Protein AF-A0A397FB59-F1 (afdb_monomer)

Structure (mmCIF, N/CA/C/O backbone):
data_AF-A0A397FB59-F1
#
_entry.id   AF-A0A397FB59-F1
#
loop_
_atom_site.group_PDB
_atom_site.id
_atom_site.type_symbol
_atom_site.label_atom_id
_atom_site.label_alt_id
_atom_site.label_comp_id
_atom_site.label_asym_id
_atom_site.label_entity_id
_atom_site.label_seq_id
_atom_site.pdbx_PDB_ins_code
_atom_site.Cartn_x
_atom_site.Cartn_y
_atom_site.Cartn_z
_atom_site.occupancy
_atom_site.B_iso_or_equiv
_atom_site.auth_seq_id
_atom_site.auth_comp_id
_atom_site.auth_asym_id
_atom_site.auth_atom_id
_atom_site.pdbx_PDB_model_num
ATOM 1 N N . MET A 1 1 ? 5.832 4.258 -10.564 1.00 86.94 1 MET A N 1
ATOM 2 C CA . MET A 1 1 ? 5.449 4.388 -9.128 1.00 86.94 1 MET A CA 1
ATOM 3 C C . MET A 1 1 ? 6.144 5.569 -8.477 1.00 86.94 1 MET A C 1
ATOM 5 O O . MET A 1 1 ? 7.270 5.884 -8.841 1.00 86.94 1 MET A O 1
ATOM 9 N N . LYS A 1 2 ? 5.538 6.179 -7.449 1.00 89.38 2 LYS A N 1
ATOM 10 C CA . LYS A 1 2 ? 6.156 7.270 -6.687 1.00 89.38 2 LYS A CA 1
ATOM 11 C C . LYS A 1 2 ? 6.352 6.940 -5.209 1.00 89.38 2 LYS A C 1
ATOM 13 O O . LYS A 1 2 ? 5.397 6.656 -4.483 1.00 89.38 2 LYS A O 1
ATOM 18 N N . LEU A 1 3 ? 7.598 7.050 -4.749 1.00 92.81 3 LEU A N 1
ATOM 19 C CA . LEU A 1 3 ? 7.965 6.969 -3.336 1.00 92.81 3 LEU A CA 1
ATOM 20 C C . LEU A 1 3 ? 7.730 8.316 -2.644 1.00 92.81 3 LEU A C 1
ATOM 22 O O . LEU A 1 3 ? 8.332 9.321 -3.012 1.00 92.81 3 LEU A O 1
ATOM 26 N N . LEU A 1 4 ? 6.866 8.336 -1.628 1.00 92.31 4 LEU A N 1
ATOM 27 C CA . LEU A 1 4 ? 6.552 9.544 -0.856 1.00 92.31 4 LEU A CA 1
ATOM 28 C C . LEU A 1 4 ? 7.397 9.639 0.414 1.00 92.31 4 LEU A C 1
ATOM 30 O O . LEU A 1 4 ? 7.879 10.710 0.773 1.00 92.31 4 LEU A O 1
ATOM 34 N N . LYS A 1 5 ? 7.558 8.515 1.118 1.00 93.19 5 LYS A N 1
ATOM 35 C CA . LYS A 1 5 ? 8.312 8.447 2.373 1.00 93.19 5 LYS A CA 1
ATOM 36 C C . LYS A 1 5 ? 8.867 7.042 2.574 1.00 93.19 5 LYS A C 1
ATOM 38 O O . LYS A 1 5 ? 8.136 6.073 2.409 1.00 93.19 5 LYS A O 1
ATOM 43 N N . LYS A 1 6 ? 10.130 6.927 2.985 1.00 92.75 6 LYS A N 1
ATOM 44 C CA . LYS A 1 6 ? 10.778 5.660 3.360 1.00 92.75 6 LYS A CA 1
ATOM 45 C C . LYS A 1 6 ? 11.276 5.783 4.795 1.00 92.75 6 LYS A C 1
ATOM 47 O O . LYS A 1 6 ? 12.044 6.689 5.101 1.00 92.75 6 LYS A O 1
ATOM 52 N N . ASN A 1 7 ? 10.808 4.912 5.681 1.00 92.75 7 ASN A N 1
ATOM 53 C CA . ASN A 1 7 ? 11.258 4.844 7.066 1.00 92.75 7 ASN A CA 1
ATOM 54 C C . ASN A 1 7 ? 11.478 3.373 7.425 1.00 92.75 7 ASN A C 1
ATOM 56 O O . ASN A 1 7 ? 10.547 2.685 7.830 1.00 92.75 7 ASN A O 1
ATOM 60 N N . ILE A 1 8 ? 12.694 2.885 7.195 1.00 91.38 8 ILE A N 1
ATOM 61 C CA . ILE A 1 8 ? 13.092 1.500 7.451 1.00 91.38 8 ILE A CA 1
ATOM 62 C C . ILE A 1 8 ? 14.270 1.543 8.420 1.00 91.38 8 ILE A C 1
ATOM 64 O O . ILE A 1 8 ? 15.218 2.291 8.194 1.00 91.38 8 ILE A O 1
ATOM 68 N N . SER A 1 9 ? 14.182 0.786 9.510 1.00 88.81 9 SER A N 1
ATOM 69 C CA . SER A 1 9 ? 15.261 0.634 10.482 1.00 88.81 9 SER A CA 1
ATOM 70 C C . SER A 1 9 ? 16.361 -0.249 9.898 1.00 88.81 9 SER A C 1
ATOM 72 O O . SER A 1 9 ? 16.102 -1.393 9.532 1.00 88.81 9 SER A O 1
ATOM 74 N N . GLU A 1 10 ? 17.596 0.251 9.861 1.00 79.69 10 GLU A N 1
ATOM 75 C CA . GLU A 1 10 ? 18.767 -0.515 9.400 1.00 79.69 10 GLU A CA 1
ATOM 76 C C . GLU A 1 10 ? 19.129 -1.680 10.332 1.00 79.69 10 GLU A C 1
ATOM 78 O O . GLU A 1 10 ? 19.826 -2.601 9.921 1.00 79.69 10 GLU A O 1
ATOM 83 N N . LYS A 1 11 ? 18.658 -1.652 11.586 1.00 80.31 11 LYS A N 1
ATOM 84 C CA . LYS A 1 11 ? 19.003 -2.662 12.598 1.00 80.31 11 LYS A CA 1
ATOM 85 C C . LYS A 1 11 ? 18.189 -3.944 12.456 1.00 80.31 11 LYS A C 1
ATOM 87 O O . LYS A 1 11 ? 18.751 -5.029 12.525 1.00 80.31 11 LYS A O 1
ATOM 92 N N . ASP A 1 12 ? 16.882 -3.799 12.239 1.00 84.94 12 ASP A N 1
ATOM 93 C CA . ASP A 1 12 ? 15.930 -4.918 12.307 1.00 84.94 12 ASP A CA 1
ATOM 94 C C . ASP A 1 12 ? 15.146 -5.116 11.001 1.00 84.94 12 ASP A C 1
ATOM 96 O O . ASP A 1 12 ? 14.317 -6.016 10.904 1.00 84.94 12 ASP A O 1
ATOM 100 N N . GLY A 1 13 ? 15.320 -4.233 10.010 1.00 85.44 13 GLY A N 1
ATOM 101 C CA . GLY A 1 13 ? 14.531 -4.239 8.775 1.00 85.44 13 GLY A CA 1
ATOM 102 C C . GLY A 1 13 ? 13.057 -3.863 8.972 1.00 85.44 13 GLY A C 1
ATOM 103 O O . GLY A 1 13 ? 12.305 -3.818 8.002 1.00 85.44 13 GLY A O 1
ATOM 104 N N . THR A 1 14 ? 12.616 -3.566 10.197 1.00 91.38 14 THR A N 1
ATOM 105 C CA . THR A 1 14 ? 11.252 -3.109 10.493 1.00 91.38 14 THR A CA 1
ATOM 106 C C . THR A 1 14 ? 11.034 -1.696 9.961 1.00 91.38 14 THR A C 1
ATOM 108 O O . THR A 1 14 ? 11.932 -0.852 9.988 1.00 91.38 14 THR A O 1
ATOM 111 N N . GLY A 1 15 ? 9.830 -1.394 9.477 1.00 93.69 15 GLY A N 1
ATOM 112 C CA . GLY A 1 15 ? 9.564 -0.039 9.008 1.00 93.69 15 GLY A CA 1
ATOM 113 C C . GLY A 1 15 ? 8.281 0.143 8.228 1.00 93.69 15 GLY A C 1
ATOM 114 O O . GLY A 1 15 ? 7.484 -0.778 8.048 1.00 93.69 15 GLY A O 1
ATOM 115 N N . SER A 1 16 ? 8.109 1.357 7.719 1.00 94.44 16 SER A N 1
ATOM 116 C CA . SER A 1 16 ? 6.999 1.742 6.859 1.00 94.44 16 SER A CA 1
ATOM 117 C C . SER A 1 16 ? 7.464 2.532 5.640 1.00 94.44 16 SER A C 1
ATOM 119 O O . SER A 1 16 ? 8.410 3.321 5.697 1.00 94.44 16 SER A O 1
ATOM 121 N N . VAL A 1 17 ? 6.769 2.324 4.529 1.00 95.06 17 VAL A N 1
ATOM 122 C CA . VAL A 1 17 ? 7.010 3.008 3.262 1.00 95.06 17 VAL A CA 1
ATOM 123 C C . VAL A 1 17 ? 5.680 3.533 2.738 1.00 95.06 17 VAL A C 1
ATOM 125 O O . VAL A 1 17 ? 4.708 2.787 2.638 1.00 95.06 17 VAL A O 1
ATOM 128 N N . SER A 1 18 ? 5.634 4.823 2.420 1.00 95.19 18 SER A N 1
ATOM 129 C CA . SER A 1 18 ? 4.490 5.480 1.791 1.00 95.19 18 SER A CA 1
ATOM 130 C C . SER A 1 18 ? 4.726 5.604 0.293 1.00 95.19 18 SER A C 1
ATOM 132 O O . SER A 1 18 ? 5.733 6.176 -0.133 1.00 95.19 18 SER A O 1
ATOM 134 N N . LEU A 1 19 ? 3.787 5.087 -0.492 1.00 94.50 19 LEU A N 1
ATOM 135 C CA . LEU A 1 19 ? 3.858 4.978 -1.944 1.00 94.50 19 LEU A CA 1
ATOM 136 C C . LEU A 1 19 ? 2.572 5.523 -2.577 1.00 94.50 19 LEU A C 1
ATOM 138 O O . LEU A 1 19 ? 1.510 5.556 -1.947 1.00 94.50 19 LEU A O 1
ATOM 142 N N . ARG A 1 20 ? 2.681 5.907 -3.847 1.00 94.06 20 ARG A N 1
ATOM 143 C CA . ARG A 1 20 ? 1.564 6.200 -4.746 1.00 94.06 20 ARG A CA 1
ATOM 144 C C . ARG A 1 20 ? 1.779 5.432 -6.047 1.00 94.06 20 ARG A C 1
ATOM 146 O O . ARG A 1 20 ? 2.820 5.586 -6.684 1.00 94.06 20 ARG A O 1
ATOM 153 N N . ALA A 1 21 ? 0.807 4.604 -6.419 1.00 92.06 21 ALA A N 1
ATOM 154 C CA . ALA A 1 21 ? 0.749 4.003 -7.749 1.00 92.06 21 ALA A CA 1
ATOM 155 C C . ALA A 1 21 ? 0.247 5.066 -8.731 1.00 92.06 21 ALA A C 1
ATOM 157 O O . ALA A 1 21 ? -0.801 5.655 -8.479 1.00 92.06 21 ALA A O 1
ATOM 158 N N . GLU A 1 22 ? 0.988 5.353 -9.794 1.00 90.12 22 GLU A N 1
ATOM 159 C CA . GLU A 1 22 ? 0.624 6.365 -10.797 1.00 90.12 22 GLU A CA 1
ATOM 160 C C . GLU A 1 22 ? 0.158 5.695 -12.100 1.00 90.12 22 GLU A C 1
ATOM 162 O O . GLU A 1 22 ? -0.731 6.223 -12.767 1.00 90.12 22 GLU A O 1
ATOM 167 N N . GLU A 1 23 ? 0.652 4.486 -12.384 1.00 89.38 23 GLU A N 1
ATOM 168 C CA . GLU A 1 23 ? 0.357 3.725 -13.604 1.00 89.38 23 GLU A CA 1
ATOM 169 C C . GLU A 1 23 ? -0.207 2.319 -13.313 1.00 89.38 23 GLU A C 1
ATOM 171 O O . GLU A 1 23 ? 0.016 1.772 -12.228 1.00 89.38 23 GLU A O 1
ATOM 176 N N . PRO A 1 24 ? -0.945 1.698 -14.252 1.00 87.69 24 PRO A N 1
ATOM 177 C CA . PRO A 1 24 ? -1.460 0.330 -14.115 1.00 87.69 24 PRO A CA 1
ATOM 178 C C . PRO A 1 24 ? -0.409 -0.713 -13.708 1.00 87.69 24 PRO A C 1
ATOM 180 O O . PRO A 1 24 ? -0.671 -1.563 -12.854 1.00 87.69 24 PRO A O 1
ATOM 183 N N . GLU A 1 25 ? 0.794 -0.627 -14.267 1.00 86.31 25 GLU A N 1
ATOM 184 C CA . GLU A 1 25 ? 1.925 -1.519 -14.002 1.00 86.31 25 GLU A CA 1
ATOM 185 C C . GLU A 1 25 ? 2.374 -1.419 -12.538 1.00 86.31 25 GLU A C 1
ATOM 187 O O . GLU A 1 25 ? 2.760 -2.416 -11.920 1.00 86.31 25 GLU A O 1
ATOM 192 N N . ASP A 1 26 ? 2.239 -0.237 -11.927 1.00 89.38 26 ASP A N 1
ATOM 193 C CA . ASP A 1 26 ? 2.529 -0.047 -10.510 1.00 89.38 26 ASP A CA 1
ATOM 194 C C . ASP A 1 26 ? 1.625 -0.910 -9.641 1.00 89.38 26 ASP A C 1
ATOM 196 O O . ASP A 1 26 ? 2.082 -1.431 -8.627 1.00 89.38 26 ASP A O 1
ATOM 200 N N . MET A 1 27 ? 0.364 -1.119 -10.029 1.00 89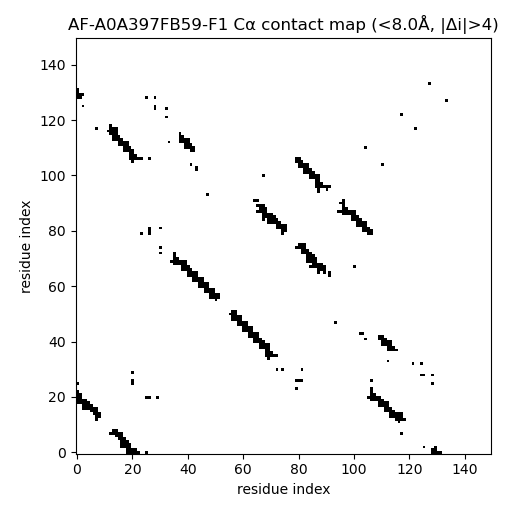.81 27 MET A N 1
ATOM 201 C CA . MET A 1 27 ? -0.562 -1.961 -9.266 1.00 89.81 27 MET A CA 1
ATOM 202 C C . MET A 1 27 ? -0.085 -3.410 -9.217 1.00 89.81 27 MET A C 1
ATOM 204 O O . MET A 1 27 ? -0.199 -4.062 -8.178 1.00 89.81 27 MET A O 1
ATOM 208 N N . TRP A 1 28 ? 0.534 -3.895 -10.294 1.00 87.69 28 TRP A N 1
ATOM 209 C CA . TRP A 1 28 ? 1.190 -5.198 -10.292 1.00 87.69 28 TRP A CA 1
ATOM 210 C C . TRP A 1 28 ? 2.399 -5.230 -9.347 1.00 87.69 28 TRP A C 1
ATOM 212 O O . TRP A 1 28 ? 2.592 -6.201 -8.609 1.00 87.69 28 TRP A O 1
ATOM 222 N N . HIS A 1 29 ? 3.198 -4.162 -9.305 1.00 89.44 29 HIS A N 1
ATOM 223 C CA . HIS A 1 29 ? 4.294 -4.045 -8.343 1.00 89.44 29 HIS A CA 1
ATOM 224 C C . HIS A 1 29 ? 3.797 -3.997 -6.893 1.00 89.44 29 HIS A C 1
ATOM 226 O O . HIS A 1 29 ? 4.376 -4.669 -6.039 1.00 89.44 29 HIS A O 1
ATOM 232 N N . VAL A 1 30 ? 2.711 -3.267 -6.614 1.00 92.38 30 VAL A N 1
ATOM 233 C CA . VAL A 1 30 ? 2.086 -3.197 -5.285 1.00 92.38 30 VAL A CA 1
ATOM 234 C C . VAL A 1 30 ? 1.558 -4.565 -4.858 1.00 92.38 30 VAL A C 1
ATOM 236 O O . VAL A 1 30 ? 1.846 -4.993 -3.743 1.00 92.38 30 VAL A O 1
ATOM 239 N N . PHE A 1 31 ? 0.850 -5.281 -5.738 1.00 91.75 31 PHE A N 1
ATOM 240 C CA . PHE A 1 31 ? 0.351 -6.637 -5.467 1.00 91.75 31 PHE A CA 1
ATOM 241 C C . PHE A 1 31 ? 1.465 -7.570 -4.990 1.00 91.75 31 PHE A C 1
ATOM 243 O O . PHE A 1 31 ? 1.320 -8.294 -4.015 1.00 91.75 31 PHE A O 1
ATOM 250 N N . ASN A 1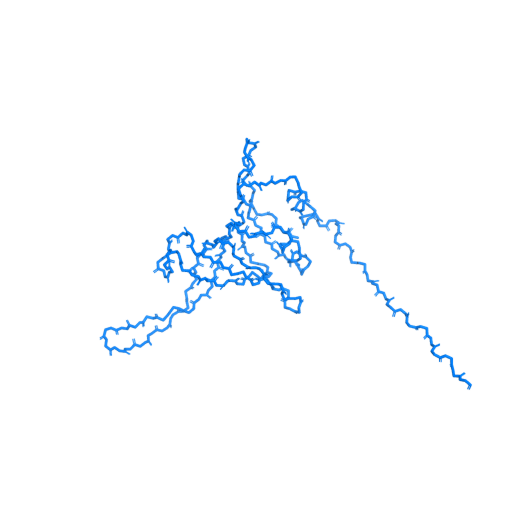 32 ? 2.603 -7.486 -5.668 1.00 90.38 32 ASN A N 1
ATOM 251 C CA . ASN A 1 32 ? 3.787 -8.286 -5.418 1.00 90.38 32 ASN A CA 1
ATOM 252 C C . ASN A 1 32 ? 4.616 -7.806 -4.209 1.00 90.38 32 ASN A C 1
ATOM 254 O O . ASN A 1 32 ? 5.515 -8.510 -3.750 1.00 90.38 32 ASN A O 1
ATOM 258 N N . LEU A 1 33 ? 4.383 -6.591 -3.712 1.00 92.25 33 LEU A N 1
ATOM 259 C CA . LEU A 1 33 ? 5.080 -6.033 -2.552 1.00 92.25 33 LEU A CA 1
ATOM 260 C C . LEU A 1 33 ? 4.375 -6.391 -1.236 1.00 92.25 33 LEU A C 1
ATOM 262 O O . LEU A 1 33 ? 5.027 -6.613 -0.207 1.00 92.25 33 LEU A O 1
ATOM 266 N N . ILE A 1 34 ? 3.046 -6.424 -1.284 1.00 93.19 34 ILE A N 1
ATOM 267 C CA . ILE A 1 34 ? 2.157 -6.606 -0.142 1.00 93.19 34 ILE A CA 1
ATOM 268 C C . ILE A 1 34 ? 1.950 -8.095 0.150 1.00 93.19 34 ILE A C 1
ATOM 270 O O . ILE A 1 34 ? 1.628 -8.867 -0.746 1.00 93.19 34 ILE A O 1
ATOM 274 N N . HIS A 1 35 ? 2.063 -8.484 1.420 1.00 93.38 35 HIS A N 1
ATOM 275 C CA . HIS A 1 35 ? 1.830 -9.854 1.866 1.00 93.38 35 HIS A CA 1
ATOM 276 C C . HIS A 1 35 ? 0.807 -9.925 3.005 1.00 93.38 35 HIS A C 1
ATOM 278 O O . HIS A 1 35 ? 0.513 -8.942 3.688 1.00 93.38 35 HIS A O 1
ATOM 284 N N . LYS A 1 36 ? 0.251 -11.12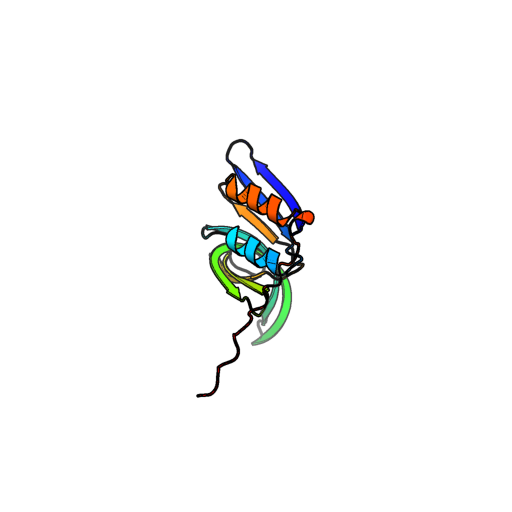2 3.216 1.00 94.88 36 LYS A N 1
ATOM 285 C CA . LYS A 1 36 ? -0.585 -11.415 4.385 1.00 94.88 36 LYS A CA 1
ATOM 286 C C . LYS A 1 36 ? 0.215 -11.168 5.671 1.00 94.88 36 LYS A C 1
ATOM 288 O O . LYS A 1 36 ? 1.361 -11.595 5.769 1.00 94.88 36 LYS A O 1
ATOM 293 N N . GLY A 1 37 ? -0.406 -10.506 6.643 1.00 94.31 37 GLY A N 1
ATOM 294 C CA . GLY A 1 37 ? 0.220 -10.096 7.903 1.00 94.31 37 GLY A CA 1
ATOM 295 C C . GLY A 1 37 ? 0.926 -8.736 7.854 1.00 94.31 37 GLY A C 1
ATOM 296 O O . GLY A 1 37 ? 1.242 -8.185 8.906 1.00 94.31 37 GLY A O 1
ATOM 297 N N . ASP A 1 38 ? 1.128 -8.144 6.670 1.00 95.25 38 ASP A N 1
ATOM 298 C CA . ASP A 1 38 ? 1.570 -6.752 6.584 1.00 95.25 38 ASP A CA 1
ATOM 299 C C . ASP A 1 38 ? 0.444 -5.808 7.030 1.00 95.25 38 ASP A C 1
ATOM 301 O O . ASP A 1 38 ? -0.746 -6.111 6.908 1.00 95.25 38 ASP A O 1
ATOM 305 N N . THR A 1 39 ? 0.809 -4.622 7.517 1.00 96.06 39 THR A N 1
ATOM 306 C CA . THR A 1 39 ? -0.164 -3.578 7.855 1.00 96.06 39 THR A CA 1
ATOM 307 C C . THR A 1 39 ? -0.214 -2.532 6.750 1.00 96.06 39 THR A C 1
ATOM 309 O O . THR A 1 39 ? 0.779 -1.864 6.462 1.00 96.06 39 THR A O 1
ATOM 312 N N . LEU A 1 40 ? -1.389 -2.332 6.162 1.00 95.94 40 LEU A N 1
ATOM 313 C CA . LEU A 1 40 ? -1.640 -1.302 5.166 1.00 95.94 40 LEU A CA 1
ATOM 314 C C . LEU A 1 40 ? -2.471 -0.171 5.761 1.00 95.94 40 LEU A C 1
ATOM 316 O O . LEU A 1 40 ? -3.604 -0.378 6.191 1.00 95.94 40 LEU A O 1
ATOM 320 N N . LYS A 1 41 ? -1.954 1.051 5.684 1.00 94.81 41 LYS A N 1
ATOM 321 C CA . LYS A 1 41 ? -2.683 2.264 6.039 1.00 94.81 41 LYS A CA 1
ATOM 322 C C . LYS A 1 41 ? -3.028 3.068 4.796 1.00 94.81 41 LYS A C 1
ATOM 324 O O . LYS A 1 41 ? -2.147 3.474 4.046 1.00 94.81 41 LYS A O 1
ATOM 329 N N . THR A 1 42 ? -4.309 3.331 4.575 1.00 93.31 42 THR A N 1
ATOM 33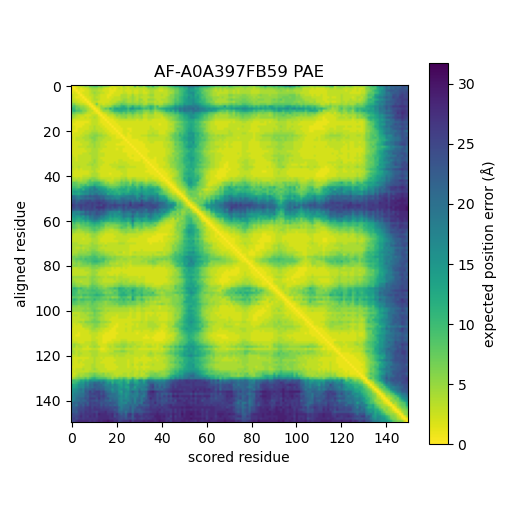0 C CA . THR A 1 42 ? -4.766 4.170 3.459 1.00 93.31 42 THR A CA 1
ATOM 331 C C . THR A 1 42 ? -6.000 4.973 3.850 1.00 93.31 42 THR A C 1
ATOM 333 O O . THR A 1 42 ? -6.678 4.686 4.839 1.00 93.31 42 THR A O 1
ATOM 336 N N . THR A 1 43 ? -6.287 6.014 3.078 1.00 88.62 43 THR A N 1
ATOM 337 C CA . THR A 1 43 ? -7.476 6.840 3.267 1.00 88.62 43 THR A CA 1
ATOM 338 C C . THR A 1 43 ? -8.613 6.292 2.420 1.00 88.62 43 THR A C 1
ATOM 340 O O . THR A 1 43 ? -8.478 6.151 1.213 1.00 88.62 43 THR A O 1
ATOM 343 N N . THR A 1 44 ? -9.761 6.007 3.018 1.00 81.19 44 THR A N 1
ATOM 344 C CA . THR A 1 44 ? -10.955 5.553 2.302 1.00 81.19 44 THR A CA 1
ATOM 345 C C . THR A 1 44 ? -12.136 6.470 2.590 1.00 81.19 44 THR A C 1
ATOM 347 O O . THR A 1 44 ? -12.197 7.120 3.633 1.00 81.19 44 THR A O 1
ATOM 350 N N . VAL A 1 45 ? -13.080 6.548 1.655 1.00 78.56 45 VAL A N 1
ATOM 351 C CA . VAL A 1 45 ? -14.347 7.252 1.859 1.00 78.56 45 VAL A CA 1
ATOM 352 C C . VAL A 1 45 ? -15.427 6.199 2.013 1.00 78.56 45 VAL A C 1
ATOM 354 O O . VAL A 1 45 ? -15.682 5.425 1.094 1.00 78.56 45 VAL A O 1
ATOM 357 N N . ARG A 1 46 ? -16.071 6.161 3.179 1.00 71.94 46 ARG A N 1
ATOM 358 C CA . ARG A 1 46 ? -17.148 5.210 3.458 1.00 71.94 46 ARG A CA 1
ATOM 359 C C . ARG A 1 46 ? -18.416 5.925 3.884 1.00 71.94 46 ARG A C 1
ATOM 361 O O . ARG A 1 46 ? -18.381 6.963 4.541 1.00 71.94 46 ARG A O 1
ATOM 368 N N . LYS A 1 47 ? -19.550 5.352 3.488 1.00 74.88 47 LYS A N 1
ATOM 369 C CA . LYS A 1 47 ? -20.871 5.764 3.958 1.00 74.88 47 LYS A CA 1
ATOM 370 C C . LYS A 1 47 ? -21.052 5.210 5.370 1.00 74.88 47 LYS A C 1
ATOM 372 O O . LYS A 1 47 ? -21.159 4.002 5.542 1.00 74.88 47 LYS A O 1
ATOM 377 N N . VAL A 1 48 ? -21.059 6.090 6.361 1.00 70.94 48 VAL A N 1
ATOM 378 C CA . VAL A 1 48 ? -21.380 5.755 7.748 1.00 70.94 48 VAL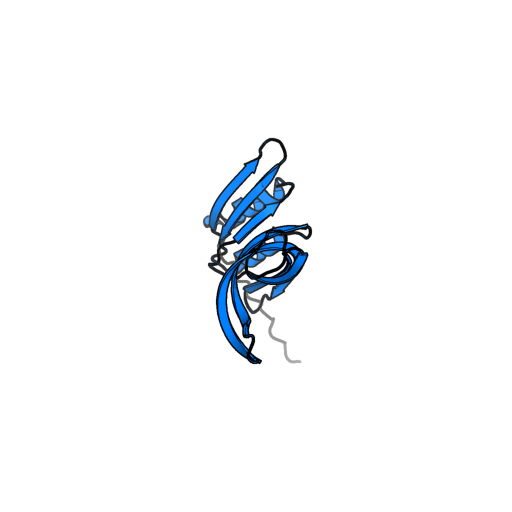 A CA 1
ATOM 379 C C . VAL A 1 48 ? -22.870 6.013 7.936 1.00 70.94 48 VAL A C 1
ATOM 381 O O . VAL A 1 48 ? -23.347 7.119 7.676 1.00 70.94 48 VAL A O 1
ATOM 384 N N . VAL A 1 49 ? -23.613 4.983 8.332 1.00 71.00 49 VAL A N 1
ATOM 385 C CA . VAL A 1 49 ? -25.029 5.106 8.692 1.00 71.00 49 VAL A CA 1
ATOM 386 C C . VAL A 1 49 ? -25.093 5.317 10.199 1.00 71.00 49 VAL A C 1
ATOM 388 O O . VAL A 1 49 ? -24.564 4.508 10.956 1.00 71.00 49 VAL A O 1
ATOM 391 N N . LYS A 1 50 ? -25.688 6.430 10.626 1.00 63.31 50 LYS A N 1
ATOM 392 C CA . LYS A 1 50 ? -25.998 6.706 12.028 1.00 63.31 50 LYS A CA 1
ATOM 393 C C . LYS A 1 50 ? -27.502 6.568 12.217 1.00 63.31 50 LYS A C 1
ATOM 395 O O . LYS A 1 50 ? -28.276 7.258 11.553 1.00 63.31 50 LYS A O 1
ATOM 400 N N . GLU A 1 51 ? -27.899 5.683 13.118 1.00 65.88 51 GLU A N 1
ATOM 401 C CA . GLU A 1 51 ? -29.280 5.568 13.580 1.00 65.88 51 GLU A CA 1
ATOM 402 C C . GLU A 1 51 ? -29.492 6.540 14.742 1.00 65.88 51 GLU A C 1
ATOM 404 O O . GLU A 1 51 ? -28.773 6.502 15.741 1.00 65.88 51 GLU A O 1
ATOM 409 N N . GLY A 1 52 ? -30.431 7.472 14.578 1.00 64.44 52 GLY A N 1
ATOM 410 C CA . GLY A 1 52 ? -30.859 8.369 15.646 1.00 64.44 52 GLY A CA 1
ATOM 411 C C . GLY A 1 52 ? -31.821 7.676 16.614 1.00 64.44 52 GLY A C 1
ATOM 412 O O . GLY A 1 52 ? -32.517 6.733 16.243 1.00 64.44 52 GLY A O 1
ATOM 413 N N . ALA A 1 53 ? -31.920 8.194 17.842 1.00 62.31 53 ALA A N 1
ATOM 414 C CA . ALA A 1 53 ? -32.784 7.655 18.902 1.00 62.31 53 ALA A CA 1
ATOM 415 C C . ALA A 1 53 ? -34.292 7.629 18.554 1.00 62.31 53 ALA A C 1
ATOM 417 O O . ALA A 1 53 ? -35.064 6.949 19.219 1.00 62.31 53 ALA A O 1
ATOM 418 N N . THR A 1 54 ? -34.713 8.344 17.507 1.00 71.69 54 THR A N 1
ATOM 419 C CA . THR A 1 54 ? -36.096 8.404 17.004 1.00 71.69 54 THR A CA 1
ATOM 420 C C . THR A 1 54 ? -36.354 7.488 15.799 1.00 71.69 54 THR A C 1
ATOM 422 O O . THR A 1 54 ? -37.391 7.615 15.156 1.00 71.69 54 THR A O 1
ATOM 425 N N . GLY A 1 55 ? -35.418 6.598 15.442 1.00 63.19 55 GLY A N 1
ATOM 426 C CA . GLY A 1 55 ? -35.554 5.678 14.301 1.00 63.19 55 GLY A CA 1
ATOM 427 C C . GLY A 1 55 ? -35.170 6.269 12.937 1.00 63.19 55 GLY A C 1
ATOM 428 O O . GLY A 1 55 ? -35.224 5.575 11.923 1.00 63.19 55 GLY A O 1
ATOM 429 N N . SER A 1 56 ? -34.738 7.531 12.884 1.00 61.91 56 SER A N 1
ATOM 430 C CA . SER A 1 56 ? -34.254 8.159 11.651 1.00 61.91 56 SER A CA 1
ATOM 431 C C . SER A 1 56 ? -32.834 7.682 11.320 1.00 61.91 56 SER A C 1
ATOM 433 O O . SER A 1 56 ? -31.899 7.907 12.090 1.00 61.91 56 SER A O 1
ATOM 435 N N . THR A 1 57 ? -32.648 7.057 10.156 1.00 66.81 57 THR A N 1
ATOM 436 C CA . THR A 1 57 ? -31.330 6.689 9.615 1.00 66.81 57 THR A CA 1
ATOM 437 C C . THR A 1 57 ? -30.759 7.852 8.806 1.00 66.81 57 THR A C 1
ATOM 439 O O . THR A 1 57 ? -31.253 8.179 7.729 1.00 66.81 57 THR A O 1
ATOM 442 N N . SER A 1 58 ? -29.691 8.482 9.298 1.00 65.31 58 SER A N 1
ATOM 443 C CA . SER A 1 58 ? -28.935 9.475 8.527 1.00 65.31 58 SER A CA 1
ATOM 444 C C . SER A 1 58 ? -27.642 8.853 8.022 1.00 65.31 58 SER A C 1
ATOM 446 O O . SER A 1 58 ? -26.907 8.207 8.770 1.00 65.31 58 SER A O 1
ATOM 448 N N . SER A 1 59 ? -27.352 9.025 6.735 1.00 68.44 59 SER A N 1
ATOM 449 C CA . SER A 1 59 ? -26.141 8.483 6.132 1.00 68.44 59 SER A CA 1
ATOM 450 C C . SER A 1 59 ? -25.199 9.585 5.682 1.00 68.44 59 SER A C 1
ATOM 452 O O . SER A 1 59 ? -25.585 10.428 4.875 1.00 68.44 59 SER A O 1
ATOM 454 N N . GLN A 1 60 ? -23.951 9.533 6.137 1.00 73.31 60 GLN A N 1
ATOM 455 C CA . GLN A 1 60 ? -22.935 10.524 5.807 1.00 73.31 60 GLN A CA 1
ATOM 456 C C . GLN A 1 60 ? -21.711 9.840 5.197 1.00 73.31 60 GLN A C 1
ATOM 458 O O . GLN A 1 60 ? -21.225 8.831 5.705 1.00 73.31 60 GLN A O 1
ATOM 463 N N . ARG A 1 61 ? -21.199 10.377 4.085 1.00 77.00 61 ARG A N 1
ATOM 464 C CA . ARG A 1 61 ? -19.923 9.930 3.511 1.00 77.00 61 ARG A CA 1
ATOM 465 C C . ARG A 1 61 ? -18.792 10.592 4.288 1.00 77.00 61 ARG A C 1
ATOM 467 O O . ARG A 1 61 ? -18.679 11.813 4.274 1.00 77.00 61 ARG A O 1
ATOM 474 N N . MET A 1 62 ? -17.975 9.793 4.963 1.00 79.62 62 MET A N 1
ATOM 475 C CA . MET A 1 62 ? -16.842 10.273 5.749 1.00 79.62 62 MET A CA 1
ATOM 476 C C . MET A 1 62 ? -15.541 9.719 5.182 1.00 79.62 62 MET A C 1
ATOM 478 O O . MET A 1 62 ? -15.418 8.523 4.904 1.00 79.62 62 MET A O 1
ATOM 482 N N . ARG A 1 63 ? -14.567 10.613 5.008 1.00 82.31 63 ARG A N 1
ATOM 483 C CA . ARG A 1 63 ? -13.181 10.251 4.727 1.00 82.31 63 ARG A CA 1
ATOM 484 C C . ARG A 1 63 ? -12.540 9.796 6.034 1.00 82.31 63 ARG A C 1
ATOM 486 O O . ARG A 1 63 ? -12.597 10.517 7.022 1.00 82.31 63 ARG A O 1
ATOM 493 N N . MET A 1 64 ? -11.924 8.624 6.032 1.00 86.25 64 MET A N 1
ATOM 494 C CA . MET A 1 64 ? -11.257 8.054 7.198 1.00 86.25 64 MET A CA 1
ATOM 495 C C . MET A 1 64 ? -9.960 7.364 6.787 1.00 86.25 64 MET A C 1
ATOM 497 O O . MET A 1 64 ? -9.880 6.775 5.711 1.00 86.25 64 MET A O 1
ATOM 501 N N . SER A 1 65 ? -8.946 7.432 7.645 1.00 88.00 65 SER A N 1
ATOM 502 C CA . SER A 1 65 ? -7.735 6.626 7.501 1.00 88.00 65 SER A CA 1
ATOM 503 C C . SER A 1 65 ? -7.936 5.308 8.240 1.00 88.00 65 SER A C 1
ATOM 505 O O . SER A 1 65 ? -8.324 5.320 9.407 1.00 88.00 65 SER A O 1
ATOM 507 N N . LEU A 1 66 ? -7.721 4.187 7.555 1.00 90.69 66 LEU A N 1
ATOM 508 C CA . LEU A 1 66 ? -7.799 2.851 8.141 1.00 90.69 66 LEU A CA 1
ATOM 509 C C . LEU A 1 66 ? -6.441 2.178 8.022 1.00 90.69 66 LEU A C 1
ATOM 511 O O . LEU A 1 66 ? -5.852 2.195 6.940 1.00 90.69 66 LEU A O 1
ATOM 515 N N . ALA A 1 67 ? -5.989 1.580 9.121 1.00 93.81 67 ALA A N 1
ATOM 516 C CA . ALA A 1 67 ? -4.839 0.693 9.156 1.00 93.81 67 ALA A CA 1
ATOM 517 C C . ALA A 1 67 ? -5.349 -0.743 9.283 1.00 93.81 67 ALA A C 1
ATOM 519 O O . ALA A 1 67 ? -5.939 -1.114 10.297 1.00 93.81 67 ALA A O 1
ATOM 520 N N . LEU A 1 68 ? -5.171 -1.528 8.225 1.00 94.94 68 LEU A N 1
ATOM 521 C CA . LEU A 1 68 ? -5.638 -2.903 8.141 1.00 94.94 68 LEU A CA 1
ATOM 522 C C . LEU A 1 68 ? -4.444 -3.852 8.156 1.00 94.94 68 LEU A C 1
ATOM 524 O O . LEU A 1 68 ? -3.541 -3.705 7.335 1.00 94.94 68 LEU A O 1
ATOM 528 N N . GLU A 1 69 ? -4.467 -4.846 9.035 1.00 96.50 69 GLU A N 1
ATOM 529 C CA . GLU A 1 69 ? -3.627 -6.031 8.882 1.00 96.50 69 GLU A CA 1
ATOM 530 C C . GLU A 1 69 ? -4.221 -6.910 7.785 1.00 96.50 69 GLU A C 1
ATOM 532 O O . GLU A 1 69 ? -5.415 -7.220 7.792 1.00 96.50 69 GLU A O 1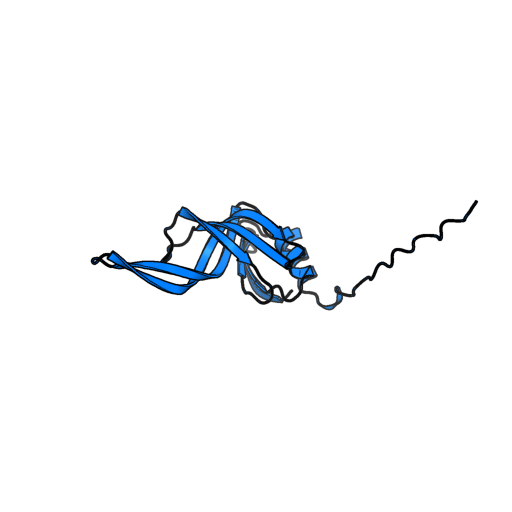
ATOM 537 N N . ILE A 1 70 ? -3.401 -7.252 6.802 1.00 96.56 70 ILE A N 1
ATOM 538 C CA . ILE A 1 70 ? -3.850 -7.840 5.548 1.00 96.56 70 ILE A CA 1
ATOM 539 C C . ILE A 1 70 ? -4.096 -9.332 5.729 1.00 96.56 70 ILE A C 1
ATOM 541 O O . ILE A 1 70 ? -3.197 -10.075 6.110 1.00 96.56 70 ILE A O 1
ATOM 545 N N . ASP A 1 71 ? -5.302 -9.775 5.385 1.00 96.00 71 ASP A N 1
ATOM 546 C CA . ASP A 1 71 ? -5.683 -11.188 5.390 1.00 96.00 71 ASP A CA 1
ATOM 547 C C . ASP A 1 71 ? -5.737 -11.760 3.968 1.00 96.00 71 ASP A C 1
ATOM 549 O O . ASP A 1 71 ? -5.241 -12.858 3.714 1.00 96.00 71 ASP A O 1
ATOM 553 N N . LYS A 1 72 ? -6.302 -11.001 3.019 1.00 95.19 72 LYS A N 1
ATOM 554 C CA . LYS A 1 72 ? -6.434 -11.407 1.616 1.00 95.19 72 LYS A CA 1
ATOM 555 C C . LYS A 1 72 ? -6.272 -10.222 0.670 1.00 95.19 72 LYS A C 1
ATOM 557 O O . LYS A 1 72 ? -6.723 -9.116 0.965 1.00 95.19 72 LYS A O 1
ATOM 562 N N . ILE A 1 73 ? -5.662 -10.479 -0.482 1.00 94.88 73 ILE A N 1
ATOM 563 C CA . ILE A 1 73 ? -5.438 -9.502 -1.548 1.00 94.88 73 ILE A CA 1
ATOM 564 C C . ILE A 1 73 ? -6.017 -10.093 -2.833 1.00 94.88 73 ILE A C 1
ATOM 566 O O . ILE A 1 73 ? -5.706 -11.229 -3.182 1.00 94.88 73 ILE A O 1
ATOM 570 N N . ASP A 1 74 ? -6.856 -9.330 -3.521 1.00 93.31 74 ASP A N 1
ATOM 571 C CA . ASP A 1 74 ? -7.442 -9.691 -4.809 1.00 93.31 74 ASP A CA 1
ATOM 572 C C . ASP A 1 74 ? -7.101 -8.591 -5.829 1.00 93.31 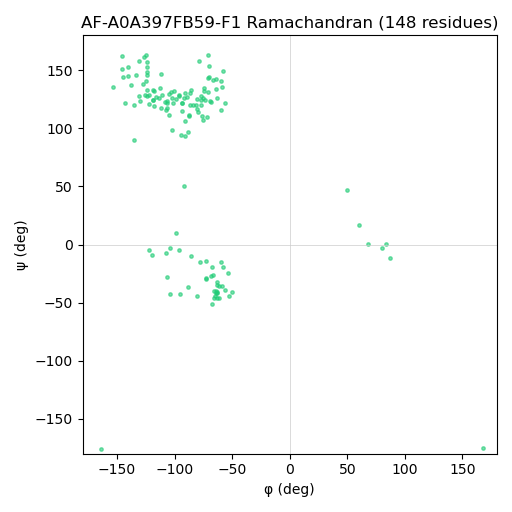74 ASP A C 1
ATOM 574 O O . ASP A 1 74 ? -7.338 -7.408 -5.574 1.00 93.31 74 ASP A O 1
ATOM 578 N N . PHE A 1 75 ? -6.536 -8.968 -6.978 1.00 90.56 75 PHE A N 1
ATOM 579 C CA . PHE A 1 75 ? -6.210 -8.044 -8.069 1.00 90.56 75 PHE A CA 1
ATOM 580 C C . PHE A 1 75 ? -7.250 -8.147 -9.187 1.00 90.56 75 PHE A C 1
ATOM 582 O O . PHE A 1 75 ? -7.509 -9.239 -9.693 1.00 90.56 75 PHE A O 1
ATOM 589 N N . ASP A 1 76 ? -7.841 -7.014 -9.569 1.00 89.00 76 ASP A N 1
ATOM 590 C CA . ASP A 1 76 ? -8.737 -6.892 -10.722 1.00 89.00 76 ASP A CA 1
ATOM 591 C C . ASP A 1 76 ? -7.959 -6.238 -11.883 1.00 89.00 76 ASP A C 1
ATOM 593 O O . ASP A 1 76 ? -7.814 -5.008 -11.898 1.00 89.00 76 ASP A O 1
ATOM 597 N N . PRO A 1 77 ? -7.438 -7.024 -12.849 1.00 80.44 77 PRO A N 1
ATOM 598 C CA . PRO A 1 77 ? -6.642 -6.492 -13.953 1.00 80.44 77 PRO A CA 1
ATOM 599 C C . PRO A 1 77 ? -7.463 -5.609 -14.898 1.00 80.44 77 PRO A C 1
ATOM 601 O O . PRO A 1 77 ? -6.910 -4.704 -15.512 1.00 80.44 77 PRO A O 1
ATOM 604 N N . ALA A 1 78 ? -8.781 -5.816 -14.997 1.00 85.12 78 ALA A N 1
ATOM 605 C CA . ALA A 1 78 ? -9.634 -5.014 -15.872 1.00 85.12 78 ALA A CA 1
ATOM 606 C C . ALA A 1 78 ? -9.850 -3.597 -15.323 1.00 85.12 78 ALA A C 1
ATOM 608 O O . ALA A 1 78 ? -10.036 -2.655 -16.090 1.00 85.12 78 ALA A O 1
ATOM 609 N N . LYS A 1 79 ? -9.826 -3.440 -13.994 1.00 84.12 79 LYS A N 1
ATOM 610 C CA . LYS A 1 79 ? -10.011 -2.146 -13.316 1.00 84.12 79 LYS A CA 1
ATOM 611 C C . LYS A 1 79 ? -8.719 -1.537 -12.787 1.00 84.12 79 LYS A C 1
ATOM 613 O O . LYS A 1 79 ? -8.773 -0.446 -12.227 1.00 84.12 79 LYS A O 1
ATOM 618 N N . CYS A 1 80 ? -7.590 -2.236 -12.928 1.00 85.56 80 CYS A N 1
ATOM 619 C CA . CYS A 1 80 ? -6.309 -1.853 -12.333 1.00 85.56 80 CYS A CA 1
ATOM 620 C C . CYS A 1 80 ? -6.457 -1.529 -10.837 1.00 85.56 80 CYS A C 1
ATOM 622 O O . CYS A 1 80 ? -6.002 -0.494 -10.356 1.00 85.56 80 CYS A O 1
ATOM 624 N N . LEU A 1 81 ? -7.163 -2.400 -10.108 1.00 89.88 81 LEU A N 1
ATOM 625 C CA . LEU A 1 81 ? -7.578 -2.166 -8.726 1.00 89.88 81 LEU A CA 1
ATOM 626 C C . LEU A 1 81 ? -7.145 -3.325 -7.833 1.00 89.88 81 LEU A C 1
ATOM 628 O O . LEU A 1 81 ? -7.294 -4.494 -8.192 1.00 89.88 81 LEU A O 1
ATOM 632 N N . LEU A 1 82 ? -6.649 -2.994 -6.641 1.00 92.75 82 LEU A N 1
ATOM 633 C CA . LEU A 1 82 ? -6.308 -3.973 -5.612 1.00 92.75 82 LEU A CA 1
ATOM 634 C C . LEU A 1 82 ? -7.320 -3.916 -4.480 1.00 92.75 82 LEU A C 1
ATOM 636 O O . LEU A 1 82 ? -7.419 -2.922 -3.762 1.00 92.75 82 LEU A O 1
ATOM 640 N N . ARG A 1 83 ? -8.054 -5.010 -4.298 1.00 93.69 83 ARG A N 1
ATOM 641 C CA . ARG A 1 83 ? -9.010 -5.182 -3.212 1.00 93.69 83 ARG A CA 1
ATOM 642 C C . ARG A 1 83 ? -8.322 -5.882 -2.054 1.00 93.69 83 ARG A C 1
ATOM 644 O O . ARG A 1 83 ? -7.928 -7.040 -2.150 1.00 93.69 83 ARG A O 1
ATOM 651 N N . ILE A 1 84 ? -8.205 -5.174 -0.941 1.00 94.88 84 ILE A N 1
ATOM 652 C CA . ILE A 1 84 ? -7.480 -5.644 0.235 1.00 94.88 84 ILE A CA 1
ATOM 653 C C . ILE A 1 84 ? -8.485 -5.892 1.343 1.00 94.88 84 ILE A C 1
ATOM 655 O O . ILE A 1 84 ? -9.177 -4.978 1.795 1.00 94.88 84 ILE A O 1
ATOM 659 N N . LYS A 1 85 ? -8.581 -7.147 1.771 1.00 95.06 85 LYS A N 1
ATOM 660 C CA . LYS A 1 85 ? -9.369 -7.565 2.923 1.00 95.06 85 LYS A CA 1
ATOM 661 C C . LYS A 1 85 ? -8.434 -7.751 4.108 1.00 95.06 85 LYS A C 1
ATOM 663 O O . LYS A 1 85 ? -7.408 -8.418 4.002 1.00 95.06 85 LYS A O 1
ATOM 668 N N . GLY A 1 86 ? -8.815 -7.180 5.236 1.00 95.19 86 GLY A N 1
ATOM 669 C CA . GLY A 1 86 ? -8.016 -7.229 6.443 1.00 95.19 86 GLY A CA 1
ATOM 670 C C . GLY A 1 86 ? -8.812 -6.864 7.680 1.00 95.19 86 GLY A C 1
ATOM 671 O O . GLY A 1 86 ? -10.022 -6.633 7.619 1.00 95.19 86 GLY A O 1
ATOM 672 N N . VAL A 1 87 ? -8.115 -6.803 8.803 1.00 94.75 87 VAL A N 1
ATOM 673 C CA . VAL A 1 87 ? -8.686 -6.472 10.106 1.00 94.75 87 VAL A CA 1
ATOM 674 C C . VAL A 1 87 ? -8.140 -5.130 10.559 1.00 94.75 87 VAL A C 1
ATOM 676 O O . VAL A 1 87 ? -6.950 -4.868 10.433 1.00 94.75 87 VAL A O 1
ATOM 679 N N . ASN A 1 88 ? -9.007 -4.254 11.061 1.00 93.62 88 ASN A N 1
ATOM 680 C CA . ASN A 1 88 ? -8.574 -2.954 11.553 1.00 93.62 88 ASN A CA 1
ATOM 681 C C . ASN A 1 88 ? -7.738 -3.090 12.834 1.00 93.62 88 ASN A C 1
ATOM 683 O O . ASN A 1 88 ? -8.229 -3.616 13.833 1.00 93.62 88 ASN A O 1
ATOM 687 N N . VAL A 1 89 ? -6.506 -2.581 12.804 1.00 92.62 89 VAL A N 1
ATOM 688 C CA . VAL A 1 89 ? -5.539 -2.684 13.914 1.00 92.62 89 VAL A CA 1
ATOM 689 C C . VAL A 1 89 ? -5.306 -1.367 14.655 1.00 92.62 89 VAL A C 1
ATOM 691 O O . VAL A 1 89 ? -4.665 -1.361 15.700 1.00 92.62 89 VAL A O 1
ATOM 694 N N . GLU A 1 90 ? -5.848 -0.253 14.160 1.00 89.06 90 GLU A N 1
ATOM 695 C CA . GLU A 1 90 ? -5.800 1.047 14.843 1.00 89.06 90 GLU A CA 1
ATOM 696 C C . GLU A 1 90 ? -7.197 1.466 15.310 1.00 89.06 90 GLU A C 1
ATOM 698 O O . GLU A 1 90 ? -8.200 1.186 14.657 1.00 89.06 90 GLU A O 1
ATOM 703 N N . GLU A 1 91 ? -7.290 2.171 16.434 1.00 84.50 91 GLU A N 1
ATOM 704 C CA . GLU A 1 91 ? -8.561 2.750 16.863 1.00 84.50 91 GLU A CA 1
ATOM 705 C C . GLU A 1 91 ? -9.046 3.800 15.850 1.00 84.50 91 GLU A C 1
ATOM 707 O O . GLU A 1 91 ? -8.282 4.647 15.383 1.00 84.50 91 GLU A O 1
ATOM 712 N N . ASN A 1 92 ? -10.330 3.743 15.491 1.00 83.56 92 ASN A N 1
ATOM 713 C CA . ASN A 1 92 ? -10.935 4.688 14.565 1.00 83.56 92 ASN A CA 1
ATOM 714 C C . ASN A 1 92 ? -12.330 5.106 15.069 1.00 83.56 92 ASN A C 1
ATOM 716 O O . ASN A 1 92 ? -13.120 4.238 15.444 1.00 83.56 92 ASN A O 1
ATOM 720 N N . PRO A 1 93 ? -12.698 6.402 15.010 1.00 79.56 93 PRO A N 1
ATOM 721 C CA . PRO A 1 93 ? -13.994 6.891 15.500 1.00 79.56 93 PRO A CA 1
ATOM 722 C C . PRO A 1 93 ? -15.228 6.239 14.858 1.00 79.56 93 PRO A C 1
ATOM 724 O O . PRO A 1 93 ? -16.335 6.333 15.387 1.00 79.56 93 PRO A O 1
ATOM 727 N N . HIS A 1 94 ? -15.066 5.622 13.686 1.00 78.75 94 HIS A N 1
ATOM 728 C CA . HIS A 1 94 ? -16.157 5.035 12.908 1.00 78.75 94 HIS A CA 1
ATOM 729 C C . HIS A 1 94 ? -16.003 3.534 12.684 1.00 78.75 94 HIS A C 1
ATOM 731 O O . HIS A 1 94 ? -16.921 2.896 12.171 1.00 78.75 94 HIS A O 1
ATOM 737 N N . VAL A 1 95 ? -14.851 2.970 13.041 1.00 80.88 95 VAL A N 1
ATOM 738 C CA . VAL A 1 95 ? -14.512 1.578 12.780 1.00 80.88 95 VAL A CA 1
ATOM 739 C C . VAL A 1 95 ? -13.897 0.976 14.034 1.00 80.88 95 VAL A C 1
ATOM 741 O O . VAL A 1 95 ? -12.856 1.417 14.512 1.00 80.88 95 VAL A O 1
ATOM 744 N N . ARG A 1 96 ? -14.541 -0.070 14.555 1.00 84.12 96 ARG A N 1
ATOM 745 C CA . ARG A 1 96 ? -14.049 -0.779 15.738 1.00 84.12 96 ARG A CA 1
ATOM 746 C C . ARG A 1 96 ? -12.706 -1.448 15.434 1.00 84.12 96 ARG A C 1
ATOM 748 O O . ARG A 1 96 ? -12.492 -1.971 14.338 1.00 84.12 96 ARG A O 1
ATOM 755 N N . MET A 1 97 ? -11.806 -1.447 16.411 1.00 89.31 97 MET A N 1
ATOM 756 C CA . MET A 1 97 ? -10.604 -2.281 16.372 1.00 89.31 97 MET A CA 1
ATOM 757 C C . MET A 1 97 ? -11.021 -3.758 16.274 1.00 89.31 97 MET A C 1
ATOM 759 O O . MET A 1 97 ? -12.027 -4.158 16.861 1.00 89.31 97 MET A O 1
ATOM 763 N N . GLY A 1 98 ? -10.310 -4.556 15.480 1.00 88.94 98 GLY A N 1
ATOM 764 C CA . GLY A 1 98 ? -10.652 -5.960 15.238 1.00 88.94 98 GLY A CA 1
ATOM 765 C C . GLY A 1 98 ? -11.771 -6.185 14.210 1.00 88.94 98 GLY A C 1
ATOM 766 O O . GLY A 1 98 ? -12.079 -7.327 13.875 1.00 88.94 98 GLY A O 1
ATOM 767 N N . ALA A 1 99 ? -12.384 -5.128 13.666 1.00 89.44 99 ALA A N 1
ATOM 768 C CA . ALA A 1 99 ? -13.417 -5.278 12.645 1.00 89.44 99 ALA A CA 1
ATOM 769 C C . ALA A 1 99 ? -12.815 -5.663 11.284 1.00 89.44 99 ALA A C 1
ATOM 771 O O . ALA A 1 99 ? -11.880 -5.025 10.792 1.00 89.44 99 ALA A O 1
ATOM 772 N N . SER A 1 100 ? -13.399 -6.682 10.649 1.00 91.56 100 SER A N 1
ATOM 773 C CA . SER A 1 100 ? -13.050 -7.084 9.284 1.00 91.56 100 SER A CA 1
ATOM 774 C C . SER A 1 100 ? -13.540 -6.065 8.262 1.00 91.56 100 SER A C 1
ATOM 776 O O . SER A 1 100 ? -14.712 -5.681 8.242 1.00 91.56 100 SER A O 1
ATOM 778 N N . HIS A 1 101 ? -12.650 -5.667 7.362 1.00 89.75 101 HIS A N 1
ATOM 779 C CA . HIS A 1 101 ? -12.907 -4.634 6.380 1.00 89.75 101 HIS A CA 1
ATOM 780 C C . HIS A 1 101 ? -12.207 -4.885 5.056 1.00 89.75 101 HIS A C 1
ATOM 782 O O . HIS A 1 101 ? -11.127 -5.460 4.989 1.00 89.75 101 HIS A O 1
ATOM 788 N N . THR A 1 102 ? -12.836 -4.386 3.995 1.00 91.31 102 THR A N 1
ATOM 789 C CA . THR A 1 102 ? -12.285 -4.430 2.644 1.00 91.31 102 THR A CA 1
ATOM 790 C C . THR A 1 102 ? -12.094 -3.019 2.113 1.00 91.31 102 THR A C 1
ATOM 792 O O . THR A 1 102 ? -13.039 -2.227 2.103 1.00 91.31 102 THR A O 1
ATOM 795 N N . THR A 1 103 ? -10.880 -2.698 1.692 1.00 91.38 103 THR A N 1
ATOM 796 C CA . THR A 1 103 ? -10.532 -1.400 1.119 1.00 91.38 103 THR A CA 1
ATOM 797 C C . THR A 1 103 ? -9.899 -1.601 -0.242 1.00 91.38 103 THR A C 1
ATOM 799 O O . THR A 1 103 ? -9.096 -2.511 -0.429 1.00 91.38 103 THR A O 1
ATOM 802 N N . ASP A 1 104 ? -10.252 -0.718 -1.164 1.00 91.31 104 ASP A N 1
ATOM 803 C CA . ASP A 1 104 ? -9.707 -0.711 -2.509 1.00 91.31 104 ASP A CA 1
ATOM 804 C C . ASP A 1 104 ? -8.543 0.294 -2.582 1.00 91.31 104 ASP A C 1
ATOM 806 O O . ASP A 1 104 ? -8.658 1.451 -2.142 1.00 91.31 104 ASP A O 1
ATOM 810 N N . LEU A 1 105 ? -7.401 -0.175 -3.083 1.00 91.19 105 LEU A N 1
ATOM 811 C CA . LEU A 1 105 ? -6.305 0.663 -3.551 1.00 91.19 105 LEU A CA 1
ATOM 812 C C . LEU A 1 105 ? -6.511 0.933 -5.038 1.00 91.19 105 LEU A C 1
ATOM 814 O O . LEU A 1 105 ? -6.747 0.019 -5.827 1.00 91.19 105 LEU A O 1
ATOM 818 N N . GLU A 1 106 ? -6.412 2.208 -5.381 1.00 89.94 106 GLU A N 1
ATOM 819 C CA . GLU A 1 106 ? -6.646 2.756 -6.710 1.00 89.94 106 GLU A CA 1
ATOM 820 C C . GLU A 1 106 ? -5.402 3.537 -7.137 1.00 89.94 106 GLU A C 1
ATOM 822 O O . GLU A 1 106 ? -4.576 3.921 -6.299 1.00 89.94 106 GLU A O 1
ATOM 827 N N . LEU A 1 107 ? -5.294 3.815 -8.434 1.00 90.69 107 LEU A N 1
ATOM 828 C CA . LEU A 1 107 ? -4.276 4.718 -8.959 1.00 90.69 107 LEU A CA 1
ATOM 829 C C . LEU A 1 107 ? -4.392 6.109 -8.320 1.00 90.69 107 LEU A C 1
ATOM 831 O O . LEU A 1 107 ? -5.472 6.575 -7.957 1.00 90.69 107 LEU A O 1
ATOM 835 N N . ASN A 1 108 ? -3.255 6.783 -8.196 1.00 90.38 108 ASN A N 1
ATOM 836 C CA . ASN A 1 108 ? -3.082 8.113 -7.615 1.00 90.38 108 ASN A CA 1
ATOM 837 C C . ASN A 1 108 ? -3.517 8.247 -6.148 1.00 90.38 108 ASN A C 1
ATOM 839 O O . ASN A 1 108 ? -3.674 9.359 -5.637 1.00 90.38 108 ASN A O 1
ATOM 843 N N . LYS A 1 109 ? -3.674 7.122 -5.448 1.00 90.50 109 LYS A N 1
ATOM 844 C CA . LYS A 1 109 ? -4.047 7.081 -4.040 1.00 90.50 109 LYS A CA 1
ATOM 845 C C . LYS A 1 109 ? -2.853 6.734 -3.165 1.00 90.50 109 LYS A C 1
ATOM 847 O O . LYS A 1 109 ? -2.180 5.726 -3.371 1.00 90.50 109 LYS A O 1
ATOM 852 N N . ASP A 1 110 ? -2.646 7.548 -2.139 1.00 93.94 110 ASP A N 1
ATOM 853 C CA . ASP A 1 110 ? -1.562 7.336 -1.186 1.00 93.94 110 ASP A CA 1
ATOM 854 C C . ASP A 1 110 ? -1.887 6.173 -0.255 1.00 93.94 110 ASP A C 1
ATOM 856 O O . ASP A 1 110 ? -2.983 6.065 0.319 1.00 93.94 110 ASP A O 1
ATOM 860 N N . PHE A 1 111 ? -0.895 5.317 -0.060 1.00 94.88 111 PHE A N 1
ATOM 861 C CA . PHE A 1 111 ? -0.944 4.272 0.942 1.00 94.88 111 PHE A CA 1
ATOM 862 C C . PHE A 1 111 ? 0.410 4.124 1.622 1.00 94.88 111 PHE A C 1
ATOM 864 O O . PHE A 1 111 ? 1.460 4.421 1.057 1.00 94.88 111 PHE A O 1
ATOM 871 N N . THR A 1 112 ? 0.371 3.653 2.859 1.00 96.00 112 THR A N 1
ATOM 872 C CA . THR A 1 112 ? 1.549 3.345 3.655 1.00 96.00 112 THR A CA 1
ATOM 873 C C . THR A 1 112 ? 1.533 1.864 3.965 1.00 96.00 112 THR A C 1
ATOM 875 O O . THR A 1 112 ? 0.607 1.376 4.610 1.00 96.00 112 THR A O 1
ATOM 878 N N . LEU A 1 113 ? 2.559 1.155 3.512 1.00 96.31 113 LEU A N 1
ATOM 879 C CA . LEU A 1 113 ? 2.788 -0.240 3.846 1.00 96.31 113 LEU A CA 1
ATOM 880 C C . LEU A 1 113 ? 3.767 -0.308 5.014 1.00 96.31 113 LEU A C 1
ATOM 882 O O . LEU A 1 113 ? 4.826 0.315 4.973 1.00 96.31 113 LEU A O 1
ATOM 886 N N . LYS A 1 114 ? 3.419 -1.052 6.057 1.00 95.50 114 LYS A N 1
ATOM 887 C CA . LYS A 1 114 ? 4.286 -1.351 7.193 1.00 95.50 114 LYS A CA 1
ATOM 888 C C . LYS A 1 114 ? 4.544 -2.852 7.211 1.00 95.50 114 LYS A C 1
ATOM 890 O O . LYS A 1 114 ? 3.598 -3.637 7.208 1.00 95.50 114 LYS A O 1
ATOM 895 N N . LYS A 1 115 ? 5.824 -3.216 7.251 1.00 94.12 115 LYS A N 1
ATOM 896 C CA . LYS A 1 115 ? 6.299 -4.602 7.280 1.00 94.12 115 LYS A CA 1
ATOM 897 C C . LYS A 1 115 ? 7.187 -4.801 8.501 1.00 94.12 115 LYS A C 1
ATOM 899 O O . LYS A 1 115 ? 7.886 -3.878 8.930 1.00 94.12 115 LYS A O 1
ATOM 904 N N . ASN A 1 116 ? 7.168 -6.017 9.037 1.00 90.75 116 ASN A N 1
ATOM 905 C CA . ASN A 1 116 ? 8.071 -6.410 10.119 1.00 90.75 116 ASN A CA 1
ATOM 906 C C . ASN A 1 116 ? 9.507 -6.583 9.616 1.00 90.75 116 ASN A C 1
ATOM 908 O O . ASN A 1 116 ? 10.441 -6.345 10.365 1.00 90.75 116 ASN A O 1
ATOM 912 N N . CYS A 1 117 ? 9.690 -6.952 8.350 1.00 91.44 117 CYS A N 1
ATOM 913 C CA . CYS A 1 117 ? 10.999 -7.005 7.720 1.00 91.44 117 CYS A CA 1
ATOM 914 C C . CYS A 1 117 ? 10.883 -6.555 6.262 1.00 91.44 117 CYS A C 1
ATOM 916 O O . CYS A 1 117 ? 10.107 -7.112 5.483 1.00 91.44 117 CYS A O 1
ATOM 918 N N . TRP A 1 118 ? 11.635 -5.518 5.914 1.00 93.06 118 TRP A N 1
ATOM 919 C CA . TRP A 1 118 ? 11.892 -5.085 4.552 1.00 93.06 118 TRP A CA 1
ATOM 920 C C . TRP A 1 118 ? 13.148 -5.791 4.057 1.00 93.06 118 TRP A C 1
ATOM 922 O O . TRP A 1 118 ? 14.265 -5.336 4.290 1.00 93.06 118 TRP A O 1
ATOM 932 N N . ASP A 1 119 ? 12.950 -6.924 3.396 1.00 89.19 119 ASP A N 1
ATOM 933 C CA . ASP A 1 119 ? 14.026 -7.666 2.758 1.00 89.19 119 ASP A CA 1
ATOM 934 C C . ASP A 1 119 ? 14.565 -6.935 1.518 1.00 89.19 119 ASP A C 1
ATOM 936 O O . ASP A 1 119 ? 13.928 -6.034 0.958 1.00 89.19 119 ASP A O 1
ATOM 940 N N . LEU A 1 120 ? 15.754 -7.346 1.071 1.00 88.00 120 LEU A N 1
ATOM 941 C CA . LEU A 1 120 ? 16.412 -6.759 -0.098 1.00 88.00 120 LEU A C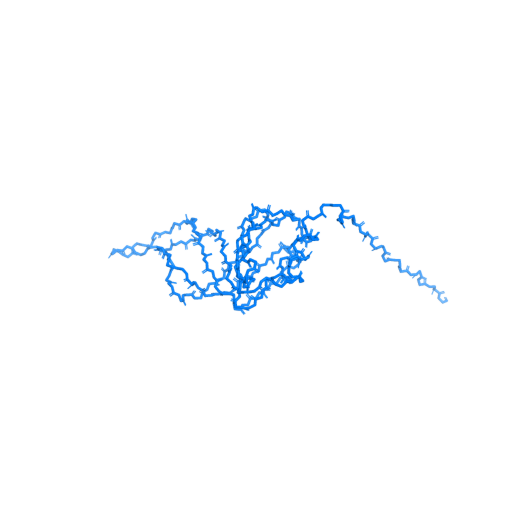A 1
ATOM 942 C C . LEU A 1 120 ? 15.515 -6.820 -1.340 1.00 88.00 120 LEU A C 1
ATOM 944 O O . LEU A 1 120 ? 15.415 -5.830 -2.057 1.00 88.00 120 LEU A O 1
ATOM 948 N N . MET A 1 121 ? 14.773 -7.917 -1.537 1.00 88.06 121 MET A N 1
ATOM 949 C CA . MET A 1 121 ? 13.856 -8.058 -2.672 1.00 88.06 121 MET A CA 1
ATOM 950 C C . MET A 1 121 ? 12.717 -7.029 -2.640 1.00 88.06 121 MET A C 1
ATOM 952 O O . MET A 1 121 ? 12.378 -6.461 -3.679 1.00 88.06 121 MET A O 1
ATOM 956 N N . SER A 1 122 ? 12.125 -6.748 -1.469 1.00 89.19 122 SER A N 1
ATOM 957 C CA . SER A 1 122 ? 11.104 -5.696 -1.347 1.00 89.19 122 SER A CA 1
ATOM 958 C C . SER A 1 122 ? 11.685 -4.313 -1.652 1.00 89.19 122 SER A C 1
ATOM 960 O O . SER A 1 122 ? 11.025 -3.499 -2.301 1.00 89.19 122 SER A O 1
ATOM 962 N N . ILE A 1 123 ? 12.913 -4.039 -1.201 1.00 89.38 123 ILE A N 1
ATOM 963 C CA . ILE A 1 123 ? 13.591 -2.755 -1.425 1.00 89.38 123 ILE A CA 1
ATOM 964 C C . ILE A 1 123 ? 13.919 -2.572 -2.912 1.00 89.38 123 ILE A C 1
ATOM 966 O O . ILE A 1 123 ? 13.513 -1.568 -3.499 1.00 89.38 123 ILE A O 1
ATOM 970 N N . GLU A 1 124 ? 14.559 -3.559 -3.538 1.00 89.25 124 GLU A N 1
ATOM 971 C CA . GLU A 1 124 ? 14.882 -3.556 -4.970 1.00 89.25 124 GLU A CA 1
ATOM 972 C C . GLU A 1 124 ? 13.627 -3.429 -5.841 1.00 89.25 124 GLU A C 1
ATOM 974 O O . GLU A 1 124 ? 13.640 -2.760 -6.879 1.00 89.25 124 GLU A O 1
ATOM 979 N N . ARG A 1 125 ? 12.510 -4.037 -5.419 1.00 88.56 125 ARG A N 1
ATOM 980 C CA . ARG A 1 125 ? 11.218 -3.910 -6.102 1.00 88.56 125 ARG A CA 1
ATOM 981 C C . ARG A 1 125 ? 10.682 -2.486 -6.050 1.00 88.56 125 ARG A C 1
ATOM 983 O O . ARG A 1 125 ? 10.228 -1.995 -7.080 1.00 88.56 125 ARG A O 1
ATOM 990 N N . ILE A 1 126 ? 10.743 -1.823 -4.893 1.00 89.25 126 ILE A N 1
ATOM 991 C CA . ILE A 1 126 ? 10.351 -0.410 -4.773 1.00 89.25 126 ILE A CA 1
ATOM 992 C C . ILE A 1 126 ? 11.242 0.458 -5.661 1.00 89.25 126 ILE A C 1
ATOM 994 O O . ILE A 1 126 ? 10.732 1.305 -6.389 1.00 89.25 126 ILE A O 1
ATOM 998 N N . GLU A 1 127 ? 12.555 0.241 -5.628 1.00 87.88 127 GLU A N 1
ATOM 999 C CA . GLU A 1 127 ? 13.512 1.006 -6.432 1.00 87.88 127 GLU A CA 1
ATOM 1000 C C . GLU A 1 127 ? 13.286 0.804 -7.931 1.00 87.88 127 GLU A C 1
ATOM 1002 O O . GLU A 1 127 ? 13.298 1.769 -8.692 1.00 87.88 127 GLU A O 1
ATOM 1007 N N . THR A 1 128 ? 12.995 -0.427 -8.351 1.00 84.75 128 THR A N 1
ATOM 1008 C CA . THR A 1 128 ? 12.662 -0.747 -9.743 1.00 84.75 128 THR A CA 1
ATOM 1009 C C . THR A 1 128 ? 11.352 -0.092 -10.171 1.00 84.75 128 THR A C 1
ATOM 1011 O O . THR A 1 128 ? 11.320 0.525 -11.229 1.00 84.75 128 THR A O 1
ATOM 1014 N N . ALA A 1 129 ? 10.299 -0.168 -9.350 1.00 83.75 129 ALA A N 1
ATOM 1015 C CA . ALA A 1 129 ? 9.000 0.437 -9.655 1.00 83.75 129 ALA A CA 1
ATOM 1016 C C . ALA A 1 129 ? 9.033 1.978 -9.633 1.00 83.75 129 ALA A C 1
ATOM 1018 O O . ALA A 1 129 ? 8.232 2.632 -10.299 1.00 83.75 129 ALA A O 1
ATOM 1019 N N . CYS A 1 130 ? 9.943 2.579 -8.860 1.00 84.00 130 CYS A N 1
ATOM 1020 C CA . CYS A 1 130 ? 10.124 4.033 -8.813 1.00 84.00 130 CYS A CA 1
ATOM 1021 C C . CYS A 1 130 ? 11.070 4.568 -9.898 1.00 84.00 130 CYS A C 1
ATOM 1023 O O . CYS A 1 130 ? 11.171 5.783 -10.073 1.00 84.00 130 CYS A O 1
ATOM 1025 N N . ASN A 1 131 ? 11.779 3.695 -10.617 1.00 79.56 131 ASN A N 1
ATOM 1026 C CA . ASN A 1 131 ? 12.698 4.106 -11.667 1.00 79.56 131 ASN A CA 1
ATOM 1027 C C . ASN A 1 131 ? 11.972 4.231 -13.015 1.00 79.56 131 ASN A C 1
ATOM 1029 O O . ASN A 1 131 ? 11.829 3.262 -13.760 1.00 79.56 131 ASN A O 1
ATOM 1033 N N . VAL A 1 132 ? 11.586 5.467 -13.331 1.00 60.84 132 VAL A N 1
ATOM 1034 C CA . VAL A 1 132 ? 10.859 5.886 -14.545 1.00 60.84 132 VAL A CA 1
ATOM 1035 C C . VAL A 1 132 ? 11.547 5.441 -15.849 1.00 60.84 132 VAL A C 1
ATOM 1037 O O . VAL A 1 132 ? 10.895 5.259 -16.870 1.00 60.84 132 VAL A O 1
ATOM 1040 N N . ALA A 1 133 ? 12.864 5.200 -15.844 1.00 54.78 133 ALA A N 1
ATOM 1041 C CA . ALA A 1 133 ? 13.603 4.815 -17.049 1.00 54.78 133 ALA A CA 1
ATOM 1042 C C . ALA A 1 133 ? 13.332 3.375 -17.536 1.00 54.78 133 ALA A C 1
ATOM 1044 O O . ALA A 1 133 ? 13.718 3.035 -18.652 1.00 54.78 133 ALA A O 1
ATOM 1045 N N . LYS A 1 134 ? 12.713 2.510 -16.716 1.00 53.44 134 LYS A N 1
ATOM 1046 C CA . LYS A 1 134 ? 12.489 1.088 -17.050 1.00 53.44 134 LYS A CA 1
ATOM 1047 C C . LYS A 1 134 ? 11.103 0.778 -17.634 1.00 53.44 134 LYS A C 1
ATOM 1049 O O . LYS A 1 134 ? 10.885 -0.356 -18.049 1.00 53.44 134 LYS A O 1
ATOM 1054 N N . GLN A 1 135 ? 10.196 1.750 -17.702 1.00 52.62 135 GLN A N 1
ATOM 1055 C CA . GLN A 1 135 ? 8.826 1.580 -18.213 1.00 52.62 135 GLN A CA 1
ATOM 1056 C C . GLN A 1 135 ? 8.723 1.890 -19.717 1.00 52.62 135 GLN A C 1
ATOM 1058 O O . GLN A 1 135 ? 7.902 2.689 -20.151 1.00 52.62 135 GLN A O 1
ATOM 1063 N N . ALA A 1 136 ? 9.594 1.294 -20.534 1.00 42.69 136 ALA A N 1
ATOM 1064 C CA . ALA A 1 136 ? 9.429 1.342 -21.985 1.00 42.69 136 ALA A CA 1
ATOM 1065 C C . ALA A 1 136 ? 8.525 0.178 -22.421 1.00 42.69 136 ALA A C 1
ATOM 1067 O O . ALA A 1 136 ? 8.927 -0.983 -22.330 1.00 42.69 136 ALA A O 1
ATOM 1068 N N . ASP A 1 137 ? 7.309 0.491 -22.872 1.00 49.94 137 ASP A N 1
ATOM 1069 C CA . ASP A 1 137 ? 6.315 -0.491 -23.313 1.00 49.94 137 ASP A CA 1
ATOM 1070 C C . ASP A 1 137 ? 6.845 -1.398 -24.434 1.00 49.94 137 ASP A C 1
ATOM 1072 O O . ASP A 1 137 ? 7.203 -0.947 -25.525 1.00 49.94 137 ASP A O 1
ATOM 1076 N N . VAL A 1 138 ? 6.837 -2.711 -24.188 1.00 50.19 138 VAL A N 1
ATOM 1077 C CA . VAL A 1 138 ? 7.075 -3.730 -25.216 1.00 50.19 138 VAL A CA 1
ATOM 1078 C C . VAL A 1 138 ? 5.720 -4.190 -25.749 1.00 50.19 138 VAL A C 1
ATOM 1080 O O . VAL A 1 138 ? 5.081 -5.084 -25.194 1.00 50.19 138 VAL A O 1
ATOM 1083 N N . ALA A 1 139 ? 5.267 -3.587 -26.847 1.00 41.03 139 ALA A N 1
ATOM 1084 C CA . ALA A 1 139 ? 4.083 -4.048 -27.564 1.00 41.03 139 ALA A CA 1
ATOM 1085 C C . ALA A 1 139 ? 4.386 -5.372 -28.292 1.00 41.03 139 ALA A C 1
ATOM 1087 O O . ALA A 1 139 ? 5.126 -5.402 -29.276 1.00 41.03 139 ALA A O 1
ATOM 1088 N N . ALA A 1 140 ? 3.807 -6.483 -27.829 1.00 51.22 140 ALA A N 1
ATOM 1089 C CA . ALA A 1 140 ? 3.900 -7.771 -28.513 1.00 51.22 140 ALA A CA 1
ATOM 1090 C C . ALA A 1 140 ? 2.730 -7.944 -29.496 1.00 51.22 140 ALA A C 1
ATOM 1092 O O . ALA A 1 140 ? 1.595 -8.211 -29.098 1.00 51.22 140 ALA A O 1
ATOM 1093 N N . VAL A 1 141 ? 3.002 -7.823 -30.798 1.00 55.28 141 VAL A N 1
ATOM 1094 C CA . VAL A 1 141 ? 2.024 -8.142 -31.849 1.00 55.28 141 VAL A CA 1
ATOM 1095 C C . VAL A 1 141 ? 1.989 -9.658 -32.053 1.00 55.28 141 VAL A C 1
ATOM 1097 O O . VAL A 1 141 ? 2.960 -10.253 -32.520 1.00 55.28 141 VAL A O 1
ATOM 1100 N N . ARG A 1 142 ? 0.861 -10.307 -31.731 1.00 41.25 142 ARG A N 1
ATOM 1101 C CA . ARG A 1 142 ? 0.609 -11.696 -32.147 1.00 41.25 142 ARG A CA 1
ATOM 1102 C C . ARG A 1 142 ? 0.256 -11.717 -33.633 1.00 41.25 142 ARG A C 1
ATOM 1104 O O . ARG A 1 142 ? -0.856 -11.356 -34.007 1.00 41.25 142 ARG A O 1
ATOM 1111 N N . PHE A 1 143 ? 1.177 -12.185 -34.467 1.00 57.06 143 PHE A N 1
ATOM 1112 C CA . PHE A 1 143 ? 0.861 -12.579 -35.838 1.00 57.06 143 PHE A CA 1
ATOM 1113 C C . PHE A 1 143 ? 0.332 -14.016 -35.853 1.00 57.06 143 PHE A C 1
ATOM 1115 O O . PHE A 1 143 ? 1.032 -14.946 -35.453 1.00 57.06 143 PHE A O 1
ATOM 1122 N N . HIS A 1 144 ? -0.902 -14.202 -36.324 1.00 67.25 144 HIS A N 1
ATOM 1123 C CA . HIS A 1 144 ? -1.392 -15.515 -36.736 1.00 67.25 144 HIS A CA 1
ATOM 1124 C C . HIS A 1 144 ? -1.011 -15.751 -38.204 1.00 67.25 144 HIS A C 1
ATOM 1126 O O . HIS A 1 144 ? -1.254 -14.868 -39.031 1.00 67.25 144 HIS A O 1
ATOM 1132 N N . PRO A 1 145 ? -0.418 -16.907 -38.554 1.00 62.91 145 PRO A N 1
ATOM 1133 C CA . PRO A 1 145 ? -0.159 -17.231 -39.948 1.00 62.91 145 PRO A CA 1
ATOM 1134 C C . PRO A 1 145 ? -1.491 -17.437 -40.691 1.00 62.91 145 PRO A C 1
ATOM 1136 O O . PRO A 1 145 ? -2.425 -18.005 -40.114 1.00 62.91 145 PRO A O 1
ATOM 1139 N N . PRO A 1 146 ? -1.606 -16.981 -41.951 1.00 64.06 146 PRO A N 1
ATOM 1140 C CA . PRO A 1 146 ? -2.811 -17.179 -42.741 1.00 64.06 146 PRO A CA 1
ATOM 1141 C C . PRO A 1 146 ? -3.035 -18.677 -42.965 1.00 64.06 146 PRO A C 1
ATOM 1143 O O . PRO A 1 146 ? -2.150 -19.392 -43.436 1.00 64.06 146 PRO A O 1
ATOM 1146 N N . SER A 1 147 ? -4.230 -19.148 -42.609 1.00 67.56 147 SER A N 1
ATOM 1147 C CA . SER A 1 147 ? -4.690 -20.505 -42.892 1.00 67.56 147 SER A CA 1
ATOM 1148 C C . SER A 1 147 ? -4.691 -20.728 -44.401 1.00 67.56 147 SER A C 1
ATOM 1150 O O . SER A 1 147 ? -5.430 -20.060 -45.126 1.00 67.56 147 SER A O 1
ATOM 1152 N N . THR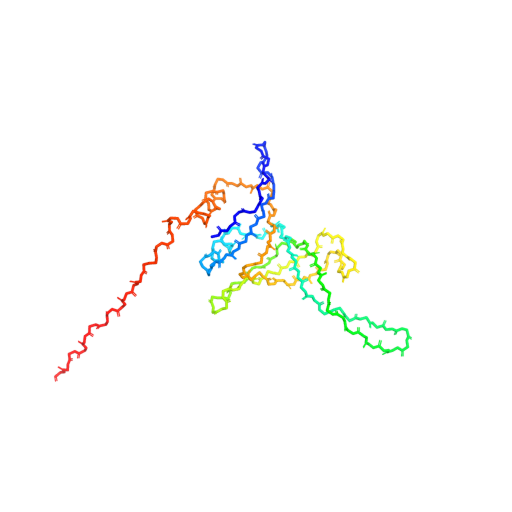 A 1 148 ? -3.851 -21.643 -44.874 1.00 63.72 148 THR A N 1
ATOM 1153 C CA . THR A 1 148 ? -3.796 -22.040 -46.282 1.00 63.72 148 THR A CA 1
ATOM 1154 C C . THR A 1 148 ? -5.076 -22.810 -46.628 1.00 63.72 148 THR A C 1
ATOM 1156 O O . THR A 1 148 ? -5.376 -23.790 -45.940 1.00 63.72 148 THR A O 1
ATOM 1159 N N . PRO A 1 149 ? -5.866 -22.387 -47.631 1.00 69.38 149 PRO A N 1
ATOM 1160 C CA . PRO A 1 149 ? -6.993 -23.181 -48.102 1.00 69.38 149 PRO A CA 1
ATOM 1161 C C . PRO A 1 149 ? -6.479 -24.415 -48.859 1.00 69.38 149 PRO A C 1
ATOM 1163 O O . PRO A 1 149 ? -5.440 -24.351 -49.519 1.00 69.38 149 PRO A O 1
ATOM 1166 N N . SER A 1 150 ? -7.194 -25.528 -48.683 1.00 67.69 150 SER A N 1
ATOM 1167 C CA . SER A 1 150 ? -6.939 -26.844 -49.293 1.00 67.69 150 SER A CA 1
ATOM 1168 C C . SER A 1 150 ? -7.244 -26.859 -50.784 1.00 67.69 150 SER A C 1
ATOM 1170 O O . SER A 1 150 ? -8.178 -26.129 -51.187 1.00 67.69 150 SER A O 1
#

Organism: Aphanomyces astaci (NCBI:txid112090)

Radius of gyration: 20.08 Å; Cα contacts (8 Å, |Δi|>4): 280; chains: 1; bounding box: 55×37×68 Å

Nearest PDB structures (foldseek):
  5lzy-assembly1_ii  TM=9.465E-01  e=9.288E-16  Homo sapiens
  3wxm-assembly3_F  TM=8.332E-01  e=9.684E-10  Aeropyrum pernix K1
  3izq-assembly1_0  TM=8.264E-01  e=4.719E-09  Saccharomyces cerevisiae
  3j15-assembly1_A  TM=7.521E-01  e=2.394E-09  Thermococcus kodakarensis
  3obw-assembly1_A-2  TM=8.418E-01  e=4.533E-08  Saccharolobus solfataricus

Sequence (150 aa):
MKLLKKNISEKDGTGSVSLRAEEPEDMWHVFNLIHKGDTLKTTTVRKVVKEGATGSTSSQRMRMSLALEIDKIDFDPAKCLLRIKGVNVEENPHVRMGASHTTDLELNKDFTLKKNCWDLMSIERIETACNVAKQADVAAVRFHPPSTPS

Secondary structure (DSSP, 8-state):
-EEEEEEE-TTT--EEEEEE--SHHHHHHHHHH--TT-EEEEEEEEEEEEE-TTS-EEEEEEEEEEEEEEEEEEEETTTTEEEEEEEE-S-BTTB-TT-EEEEEE-TT-EEEEEES---HHHHHHHHHHH-GGG--------PPPP----

Foldseek 3Di:
DDWDDWDADPPQQWGKTKDAAADLVVLVLVLVLDDQQKKKKFKDWDWQWDQDPVRDTDTDTDIWIFIWRFHDWDADSVQSKIKTWGFTCDDDPRDDHRDIDIDIDDHRTMMMITDSHDDPVSVVSVVCSNPPVPPDDDDDDDDDDDDDDD

pLDDT: mean 83.47, std 13.37, range [41.03, 96.56]

Solvent-accessible surface area (backbone atoms only — not comparable to full-atom values): 8780 Å² total; per-residue (Å²): 60,45,80,76,45,82,48,65,42,91,86,67,28,31,34,40,39,30,38,27,30,71,46,67,69,28,47,57,52,48,61,75,66,60,52,73,72,27,36,40,33,36,71,47,78,44,78,46,75,44,77,43,100,85,74,50,75,48,73,44,80,44,80,44,74,48,39,24,36,29,68,46,79,47,79,40,82,92,73,47,32,39,42,37,32,20,32,26,76,46,87,43,102,87,42,61,59,71,40,78,46,75,49,75,50,48,67,73,42,64,35,32,44,32,38,74,60,61,48,68,70,56,50,54,48,52,54,54,49,46,38,77,88,75,75,71,84,80,86,82,82,84,80,77,81,83,84,78,83,132

Mean predicted aligned error: 9.33 Å

InterPro domains:
  IPR004405 Pelota [PTHR10853] (1-144)
  IPR005140 eRF1/Pelota-like, N-terminal domain [SM01194] (1-131)
  IPR038069 Pelota/DOM34, N-terminal domain [G3DSA:2.30.30.870] (1-132)
  IPR038069 Pelota/DOM34, N-terminal domain [SSF159065] (1-131)
  IPR058547 Pelota, N-terminal domain [PF26356] (1-130)